Protein AF-A0A2V8LC55-F1 (afdb_monomer_lite)

Secondary structure (DSSP, 8-state):
-TT---TTS--HHHHHHHHHHHHHHHHH-TT----HHHHHHTTS--SSGGG-HHHHH--EE-TTSSSEE-SSTT-SS--GGG---HHHHHHHHHHH-EETTTEEHHHHHHHHHHHHHHHHHHHT-

Sequence (125 aa):
QIGETSYEILPASARRQVVQDLLGLRKTHPKLDMPAAVIEGFLSPPPNPDKCIFAKTTYSVTADLKTRLGPCQFGGNPDCSQCGCIASVGLHQIGQHKLGGVIPVAWLYNASYRIGRTVASIRAS

Radius of gyration: 16.82 Å; chains: 1; bounding box: 40×41×44 Å

Foldseek 3Di:
DVVDDDPPQDDLVRLVVVLVVLVVCVVVPVVSPDDNLLSVLQQPFQQDLVLFLQLLPDFDDPPVNPHTADSRNVHDGDRRNRDPDSNRSVVSSQQQDDDVNHRRVVVVSVVVSVVVVVVVVVVVD

Structure (mmCIF, N/CA/C/O backbone):
data_AF-A0A2V8LC55-F1
#
_entry.id   AF-A0A2V8LC55-F1
#
loop_
_atom_site.group_PDB
_atom_site.id
_atom_site.type_symbol
_atom_site.label_atom_id
_atom_site.label_alt_id
_atom_site.label_comp_id
_atom_site.label_asym_id
_atom_site.label_entity_id
_atom_site.label_seq_id
_atom_site.pdbx_PDB_ins_code
_atom_site.Cartn_x
_atom_site.Cartn_y
_atom_site.Cartn_z
_atom_site.occupancy
_atom_site.B_iso_or_equiv
_atom_site.auth_seq_id
_atom_site.auth_comp_id
_atom_site.auth_asym_id
_atom_site.auth_atom_id
_atom_site.pdbx_PDB_model_num
ATOM 1 N N . GLN A 1 1 ? 9.206 11.088 2.084 1.00 92.56 1 GLN A N 1
ATOM 2 C CA . GLN A 1 1 ? 10.570 10.710 1.651 1.00 92.56 1 GLN A CA 1
ATOM 3 C C . GLN A 1 1 ? 11.362 10.340 2.902 1.00 92.56 1 GLN A C 1
ATOM 5 O O . GLN A 1 1 ? 10.910 10.692 3.987 1.00 92.56 1 GLN A O 1
ATOM 10 N N . ILE A 1 2 ? 12.483 9.624 2.802 1.00 94.75 2 ILE A N 1
ATOM 11 C CA . ILE A 1 2 ? 13.362 9.431 3.970 1.00 94.75 2 ILE A CA 1
ATOM 12 C C . ILE A 1 2 ? 13.847 10.799 4.469 1.00 94.75 2 ILE A C 1
ATOM 14 O O . ILE A 1 2 ? 14.328 11.600 3.672 1.00 94.75 2 ILE A O 1
ATOM 18 N N . GLY A 1 3 ? 13.702 11.057 5.772 1.00 93.88 3 GLY A N 1
ATOM 19 C CA . GLY A 1 3 ? 14.071 12.333 6.398 1.00 93.88 3 GLY A CA 1
ATOM 20 C C . GLY A 1 3 ? 13.044 13.458 6.233 1.00 93.88 3 GLY A C 1
ATOM 21 O O . GLY A 1 3 ? 13.305 14.574 6.665 1.00 93.88 3 GLY A O 1
ATOM 22 N N . GLU A 1 4 ? 11.887 13.179 5.628 1.00 92.19 4 GLU A N 1
ATOM 23 C CA . GLU A 1 4 ? 10.805 14.155 5.495 1.00 92.19 4 GLU A CA 1
ATOM 24 C C . GLU A 1 4 ? 10.164 14.468 6.854 1.00 92.19 4 GLU A C 1
ATOM 26 O O . GLU A 1 4 ? 9.840 13.553 7.613 1.00 92.19 4 GLU A O 1
ATOM 31 N N . THR A 1 5 ? 9.936 15.752 7.130 1.00 93.12 5 THR A N 1
ATOM 32 C CA . THR A 1 5 ? 9.337 16.249 8.384 1.00 93.12 5 THR A CA 1
ATOM 33 C C . THR A 1 5 ? 8.152 17.187 8.148 1.00 93.12 5 THR A C 1
ATOM 35 O O . THR A 1 5 ? 7.732 17.893 9.064 1.00 93.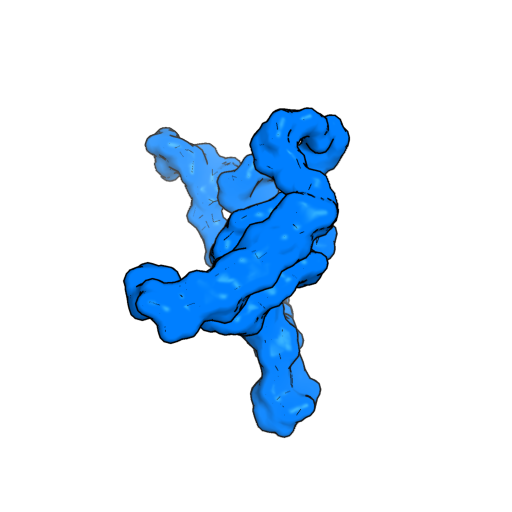12 5 THR A O 1
ATOM 38 N N . SER A 1 6 ? 7.608 17.178 6.927 1.00 91.06 6 SER A N 1
ATOM 39 C CA . SER A 1 6 ? 6.381 17.872 6.530 1.00 91.06 6 SER A CA 1
ATOM 40 C C . SER A 1 6 ? 5.274 17.790 7.588 1.00 91.06 6 SER A C 1
ATOM 42 O O . SER A 1 6 ? 5.022 16.730 8.169 1.00 91.06 6 SER A O 1
ATOM 44 N N . TYR A 1 7 ? 4.574 18.909 7.790 1.00 91.56 7 TYR A N 1
ATOM 45 C CA . TYR A 1 7 ? 3.474 19.042 8.753 1.00 91.56 7 TYR A CA 1
ATOM 46 C C . TYR A 1 7 ? 2.320 18.063 8.472 1.00 91.56 7 TYR A C 1
ATOM 48 O O . TYR A 1 7 ? 1.596 17.649 9.374 1.00 91.56 7 TYR A O 1
ATOM 56 N N . GLU A 1 8 ? 2.179 17.649 7.217 1.00 88.81 8 GLU A N 1
ATOM 57 C CA . GLU A 1 8 ? 1.179 16.709 6.724 1.00 88.81 8 GLU A CA 1
ATOM 58 C C . GLU A 1 8 ? 1.443 15.256 7.160 1.00 88.81 8 GLU A C 1
ATOM 60 O O . GLU A 1 8 ? 0.563 14.400 7.024 1.00 88.81 8 GLU A O 1
ATOM 65 N N . ILE A 1 9 ? 2.633 14.939 7.686 1.00 91.12 9 ILE A N 1
ATOM 66 C CA . ILE A 1 9 ? 2.924 13.605 8.219 1.00 91.12 9 ILE A CA 1
ATOM 67 C C . ILE A 1 9 ? 2.220 13.440 9.564 1.00 91.12 9 ILE A C 1
ATOM 69 O O . ILE A 1 9 ? 2.597 14.033 10.572 1.00 91.12 9 ILE A O 1
ATOM 73 N N . LEU A 1 10 ? 1.223 12.554 9.596 1.00 93.12 10 LEU A N 1
ATOM 74 C CA . LEU A 1 10 ? 0.523 12.224 10.832 1.00 93.12 10 LEU A CA 1
ATOM 75 C C . LEU A 1 10 ? 1.471 11.579 11.858 1.00 93.12 10 LEU A C 1
ATOM 77 O O . LEU A 1 10 ? 2.037 10.514 11.573 1.00 93.12 10 LEU A O 1
ATOM 81 N N . PRO A 1 11 ? 1.554 12.125 13.088 1.00 93.12 11 PRO A N 1
ATOM 82 C CA . PRO A 1 11 ? 2.191 11.442 14.205 1.00 93.12 11 PRO A CA 1
ATOM 83 C C . PRO A 1 11 ? 1.573 10.063 14.444 1.00 93.12 11 PRO A C 1
ATOM 85 O O . PRO A 1 11 ? 0.390 9.833 14.184 1.00 93.12 11 PRO A O 1
ATOM 88 N N . ALA A 1 12 ? 2.344 9.137 15.016 1.00 93.00 12 ALA A N 1
ATOM 89 C CA . ALA A 1 12 ? 1.877 7.767 15.236 1.00 93.00 12 ALA A CA 1
ATOM 90 C C . ALA A 1 12 ? 0.598 7.683 16.097 1.00 93.00 12 ALA A C 1
ATOM 92 O O . ALA A 1 12 ? -0.243 6.817 15.866 1.00 93.00 12 ALA A O 1
ATOM 93 N N . SER A 1 13 ? 0.429 8.566 17.087 1.00 96.12 13 SER A N 1
ATOM 94 C CA . SER A 1 13 ? -0.801 8.660 17.890 1.00 96.12 13 SER A CA 1
ATOM 95 C C . SER A 1 13 ? -1.995 9.118 17.052 1.00 96.12 13 SER A C 1
ATOM 97 O O . SER A 1 13 ? -3.025 8.450 17.056 1.00 96.12 13 SER A O 1
ATO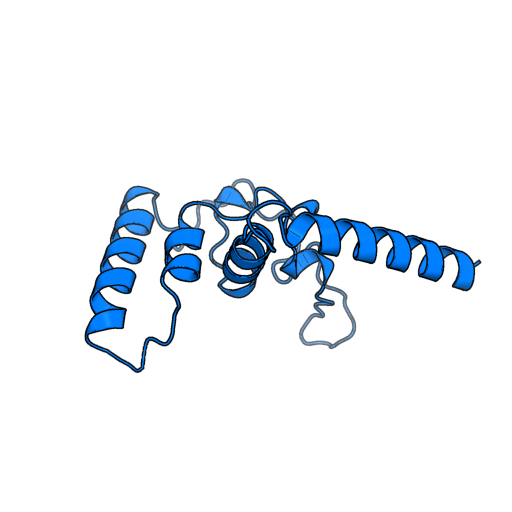M 99 N N . ALA A 1 14 ? -1.828 10.189 16.273 1.00 96.19 14 ALA A N 1
ATOM 100 C CA . ALA A 1 14 ? -2.858 10.700 15.373 1.00 96.19 14 ALA A CA 1
ATOM 101 C C . ALA A 1 14 ? -3.262 9.652 14.328 1.00 96.19 14 ALA A C 1
ATOM 103 O O . ALA A 1 14 ? -4.446 9.431 14.101 1.00 96.19 14 ALA A O 1
ATOM 104 N N . ARG A 1 15 ? -2.294 8.925 13.755 1.00 96.19 15 ARG A N 1
ATOM 105 C CA . ARG A 1 15 ? -2.570 7.820 12.828 1.00 96.19 15 ARG A CA 1
ATOM 106 C C . ARG A 1 15 ? -3.446 6.739 13.465 1.00 96.19 15 ARG A C 1
ATOM 108 O O . ARG A 1 15 ? -4.385 6.272 12.827 1.00 96.19 15 ARG A O 1
ATOM 115 N N . ARG A 1 16 ? -3.160 6.343 14.711 1.00 97.38 16 ARG A N 1
ATOM 116 C CA . ARG A 1 16 ? -3.986 5.363 15.440 1.00 97.38 16 ARG A CA 1
ATOM 117 C C . ARG A 1 16 ? -5.401 5.880 15.672 1.00 97.38 16 ARG A C 1
ATOM 119 O O . ARG A 1 16 ? -6.340 5.127 15.439 1.00 97.38 16 ARG A O 1
ATOM 126 N N . GLN A 1 17 ? -5.539 7.145 16.064 1.00 98.31 17 GLN A N 1
ATOM 127 C CA . GLN A 1 17 ? -6.845 7.771 16.262 1.00 98.31 17 GLN A CA 1
ATOM 128 C C . GLN A 1 17 ? -7.657 7.781 14.963 1.00 98.31 17 GLN A C 1
ATOM 130 O O . GLN A 1 17 ? -8.774 7.282 14.942 1.00 98.31 17 GLN A O 1
ATOM 135 N N . VAL A 1 18 ? -7.064 8.228 13.852 1.00 97.00 18 VAL A N 1
ATOM 136 C CA . VAL A 1 18 ? -7.729 8.245 12.538 1.00 97.00 18 VAL A CA 1
ATOM 137 C C . VAL A 1 18 ? -8.190 6.846 12.128 1.00 97.00 18 VAL A C 1
ATOM 139 O O . VAL A 1 18 ? -9.310 6.680 11.655 1.00 97.00 18 VAL A O 1
ATOM 142 N N . VAL A 1 19 ? -7.362 5.819 12.331 1.00 97.56 19 VAL A N 1
ATOM 143 C CA . VAL A 1 19 ? -7.744 4.426 12.048 1.00 97.56 19 VAL A CA 1
ATOM 144 C C . VAL A 1 19 ? -8.947 3.999 12.896 1.00 97.56 19 VAL A C 1
ATOM 146 O O . VAL A 1 19 ? -9.888 3.416 12.359 1.00 97.56 19 VAL A O 1
ATOM 149 N N . GLN A 1 20 ? -8.957 4.314 14.194 1.00 98.50 20 GLN A N 1
ATOM 150 C CA . GLN A 1 20 ? -10.087 4.017 15.082 1.00 98.50 20 GLN A CA 1
ATOM 151 C C . GLN A 1 20 ? -11.364 4.751 14.654 1.00 98.50 20 GLN A C 1
ATOM 153 O O . GLN A 1 20 ? -12.427 4.130 14.568 1.00 98.50 20 GLN A O 1
ATOM 158 N N . ASP A 1 21 ? -11.252 6.033 14.314 1.00 98.25 21 ASP A N 1
ATOM 159 C CA . ASP A 1 21 ? -12.375 6.856 13.871 1.00 98.25 21 ASP A CA 1
ATOM 160 C C . ASP A 1 21 ? -12.965 6.313 12.566 1.00 98.25 21 ASP A C 1
ATOM 162 O O . ASP A 1 21 ? -14.176 6.122 12.469 1.00 98.25 21 ASP A O 1
ATOM 166 N N . LEU A 1 22 ? -12.127 5.965 11.583 1.00 97.75 22 LEU A N 1
ATOM 167 C CA . LEU A 1 22 ? -12.567 5.370 10.315 1.00 97.75 22 LEU A CA 1
ATOM 168 C C . LEU A 1 22 ? -13.267 4.017 10.523 1.00 97.75 22 LEU A C 1
ATOM 170 O O . LEU A 1 22 ? -14.277 3.736 9.871 1.00 97.75 22 LEU A O 1
ATOM 174 N N . LEU A 1 23 ? -12.777 3.187 11.450 1.00 98.12 23 LEU A N 1
ATOM 175 C CA . LEU A 1 23 ? -13.417 1.917 11.817 1.00 98.12 23 LEU A CA 1
ATOM 176 C C . LEU A 1 23 ? -14.783 2.109 12.494 1.00 98.12 23 LEU A C 1
ATOM 178 O O . LEU A 1 23 ? -15.659 1.249 12.352 1.00 98.12 23 LEU A O 1
ATOM 182 N N . GLY A 1 24 ? -14.976 3.207 13.224 1.00 98.12 24 GLY A N 1
ATOM 183 C CA . GLY A 1 24 ? -16.270 3.602 13.778 1.00 98.12 24 GLY A CA 1
ATOM 184 C C . GLY A 1 24 ? -17.207 4.145 12.700 1.00 98.12 24 GLY A C 1
ATOM 185 O O . GLY A 1 24 ? -18.308 3.624 12.510 1.00 98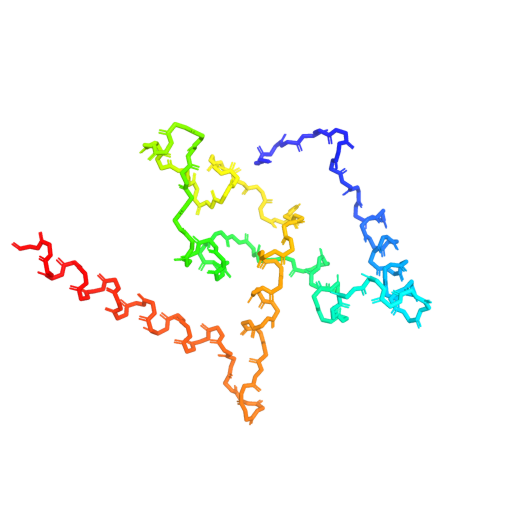.12 24 GLY A O 1
ATOM 186 N N . LEU A 1 25 ? -16.745 5.144 11.947 1.00 98.19 25 LEU A N 1
ATOM 187 C CA . LEU A 1 25 ? -17.522 5.864 10.938 1.00 98.19 25 LEU A CA 1
ATOM 188 C C . LEU A 1 25 ? -18.044 4.947 9.833 1.00 98.19 25 LEU A C 1
ATOM 190 O O . LEU A 1 25 ? -19.194 5.100 9.429 1.00 98.19 25 LEU A O 1
ATOM 194 N N . ARG A 1 26 ? -17.265 3.951 9.391 1.00 97.38 26 ARG A N 1
ATOM 195 C CA . ARG A 1 26 ? -17.691 3.016 8.329 1.00 97.38 26 ARG A CA 1
ATOM 196 C C . ARG A 1 26 ? -18.952 2.223 8.682 1.00 97.38 26 ARG A C 1
ATOM 198 O O . ARG A 1 26 ? -19.619 1.714 7.791 1.00 97.38 26 ARG A O 1
ATOM 205 N N . LYS A 1 27 ? -19.272 2.086 9.975 1.00 97.12 27 LYS A N 1
ATOM 206 C CA . LYS A 1 27 ? -20.461 1.360 10.448 1.00 97.12 27 LYS A CA 1
ATOM 207 C C . LYS A 1 27 ? -21.735 2.191 10.312 1.00 97.12 27 LYS A C 1
ATOM 209 O O . LYS A 1 27 ? -22.811 1.625 10.172 1.00 97.12 27 LYS A O 1
ATOM 214 N N . THR A 1 28 ? -21.613 3.516 10.376 1.00 97.50 28 THR A N 1
ATOM 215 C CA . THR A 1 28 ? -22.746 4.453 10.382 1.00 97.50 28 THR A CA 1
ATOM 216 C C . THR A 1 28 ? -22.853 5.274 9.099 1.00 97.50 28 THR A C 1
ATOM 218 O O . THR A 1 28 ? -23.921 5.801 8.808 1.00 97.50 28 THR A O 1
ATOM 221 N N . HIS A 1 29 ? -21.782 5.351 8.304 1.00 97.38 29 HIS A N 1
ATOM 222 C CA . HIS A 1 29 ? -21.714 6.116 7.060 1.00 97.38 29 HIS A CA 1
ATOM 223 C C . HIS A 1 29 ? -21.376 5.186 5.886 1.00 97.38 29 HIS A C 1
ATOM 225 O O . HIS A 1 29 ? -20.200 5.029 5.558 1.00 97.38 29 HIS A O 1
ATOM 231 N N . PRO A 1 30 ? -22.380 4.606 5.200 1.00 93.50 30 PRO A N 1
ATOM 232 C CA . PRO A 1 30 ? -22.162 3.648 4.108 1.00 93.50 30 PRO A CA 1
ATOM 233 C C . PRO A 1 30 ? -21.333 4.190 2.936 1.00 93.50 30 PRO A C 1
ATOM 235 O O . PRO A 1 30 ? -20.742 3.420 2.191 1.00 93.50 30 PRO A O 1
ATOM 238 N N . LYS A 1 31 ? -21.257 5.520 2.780 1.00 96.19 31 LYS A N 1
ATOM 239 C CA . LYS A 1 31 ? -20.389 6.175 1.789 1.00 96.19 31 LYS A CA 1
ATOM 240 C C . LYS A 1 31 ? -18.898 5.909 2.043 1.00 96.19 31 LYS A C 1
ATOM 242 O O . LYS A 1 31 ? -18.101 5.992 1.112 1.00 96.19 31 LYS A O 1
ATOM 247 N N . LEU A 1 32 ? -18.515 5.606 3.283 1.00 95.06 32 LEU A N 1
ATOM 248 C CA . LEU A 1 32 ? -17.163 5.190 3.634 1.00 95.06 32 LEU A CA 1
ATOM 249 C C . LEU A 1 32 ? -16.985 3.696 3.323 1.00 95.06 32 LEU A C 1
ATOM 251 O O . LEU A 1 32 ? -16.885 2.859 4.222 1.00 95.06 32 LEU A O 1
ATOM 255 N N . ASP A 1 33 ? -16.954 3.374 2.028 1.00 92.25 33 ASP A N 1
ATOM 256 C CA . ASP A 1 33 ? -16.752 2.018 1.507 1.00 92.25 33 ASP A CA 1
ATOM 257 C C . ASP A 1 33 ? -15.278 1.603 1.606 1.00 92.25 33 ASP A C 1
ATOM 259 O O . ASP A 1 33 ? -14.518 1.544 0.640 1.00 92.25 33 ASP A O 1
ATOM 263 N N . MET A 1 34 ? -14.839 1.398 2.842 1.00 93.56 34 MET A N 1
ATOM 264 C CA . MET A 1 34 ? -13.491 0.964 3.166 1.00 93.56 34 MET A CA 1
ATOM 265 C C . MET A 1 34 ? -13.577 -0.297 4.029 1.00 93.56 34 MET A C 1
ATOM 267 O O . MET A 1 34 ? -14.130 -0.246 5.133 1.00 93.56 34 MET A O 1
ATOM 271 N N . PRO A 1 35 ? -13.051 -1.447 3.573 1.00 93.56 35 PRO A N 1
ATOM 272 C CA . PRO A 1 35 ? -12.989 -2.655 4.390 1.00 93.56 35 PRO A CA 1
ATOM 273 C C . PRO A 1 35 ? -12.134 -2.452 5.651 1.00 93.56 35 PRO A C 1
ATOM 275 O O . PRO A 1 35 ? -11.096 -1.794 5.589 1.00 93.56 35 PRO A O 1
ATOM 278 N N . ALA A 1 36 ? -12.521 -3.066 6.781 1.00 95.38 36 ALA A N 1
ATOM 279 C CA . ALA A 1 36 ? -11.771 -2.963 8.046 1.00 95.38 36 ALA A CA 1
ATOM 280 C C . ALA A 1 36 ? -10.295 -3.331 7.872 1.00 95.38 36 ALA A C 1
ATOM 282 O O . ALA A 1 36 ? -9.432 -2.562 8.276 1.00 95.38 36 ALA A O 1
ATOM 283 N N . ALA A 1 37 ? -10.017 -4.440 7.179 1.00 92.31 37 ALA A N 1
ATOM 284 C CA . ALA A 1 37 ? -8.653 -4.893 6.928 1.00 92.31 37 ALA A CA 1
ATOM 285 C C . ALA A 1 37 ? -7.797 -3.827 6.219 1.00 92.31 37 ALA A C 1
ATOM 287 O O . ALA A 1 37 ? -6.633 -3.645 6.556 1.00 92.31 37 ALA A O 1
ATOM 288 N N . VAL A 1 38 ? -8.372 -3.076 5.270 1.00 93.50 38 VAL A N 1
ATOM 289 C CA . VAL A 1 38 ? -7.659 -1.993 4.571 1.00 93.50 38 VAL A CA 1
ATOM 290 C C . VAL A 1 38 ? -7.373 -0.830 5.522 1.00 93.50 38 VAL A C 1
ATOM 292 O O . VAL A 1 38 ? -6.260 -0.307 5.517 1.00 93.50 38 VAL A O 1
ATOM 295 N N . ILE A 1 39 ? -8.349 -0.449 6.353 1.00 95.94 39 ILE A N 1
ATOM 296 C CA . ILE A 1 39 ? -8.203 0.632 7.339 1.00 95.94 39 ILE A CA 1
ATOM 297 C C . ILE A 1 39 ? -7.142 0.271 8.391 1.00 95.94 39 ILE A C 1
ATOM 299 O O . ILE A 1 39 ? -6.247 1.062 8.677 1.00 95.94 39 ILE A O 1
ATOM 303 N N . GLU A 1 40 ? -7.189 -0.944 8.929 1.00 95.31 40 GLU A N 1
ATOM 304 C CA . GLU A 1 40 ? -6.188 -1.459 9.871 1.00 95.31 40 GLU A CA 1
ATOM 305 C C . GLU A 1 40 ? -4.794 -1.524 9.233 1.00 95.31 40 GLU A C 1
ATOM 307 O O . GLU A 1 40 ? -3.786 -1.269 9.896 1.00 95.31 40 GLU A O 1
ATOM 312 N N . GLY A 1 41 ? -4.726 -1.768 7.922 1.00 93.44 41 GLY A N 1
ATOM 313 C CA . GLY A 1 41 ? -3.484 -1.795 7.157 1.00 93.44 41 GLY A CA 1
ATOM 314 C C . GLY A 1 41 ? -2.671 -0.502 7.197 1.00 93.44 41 GLY A C 1
ATOM 315 O O . GLY A 1 41 ? -1.452 -0.565 7.050 1.00 93.44 41 GLY A O 1
ATOM 316 N N . PHE A 1 42 ? -3.277 0.658 7.473 1.00 95.31 42 PHE A N 1
ATOM 317 C CA . PHE A 1 42 ? -2.524 1.906 7.665 1.00 95.31 42 PHE A CA 1
ATOM 318 C C . PHE A 1 42 ? -1.605 1.879 8.897 1.00 95.31 42 PHE A C 1
ATOM 320 O O . PHE A 1 42 ? -0.634 2.639 8.956 1.00 95.31 42 PHE A O 1
ATOM 327 N N . LEU A 1 43 ? -1.865 0.997 9.868 1.00 95.00 43 LEU A N 1
ATOM 328 C CA . LEU A 1 43 ? -0.991 0.783 11.026 1.00 95.00 43 LEU A CA 1
ATOM 329 C C . LEU A 1 43 ? 0.229 -0.085 10.699 1.00 95.00 43 LEU A C 1
ATOM 331 O O . LEU A 1 43 ? 1.220 -0.039 11.424 1.00 95.00 43 LEU A O 1
ATOM 335 N N . SER A 1 44 ? 0.163 -0.869 9.622 1.00 93.06 44 SER A N 1
ATOM 336 C CA . SER A 1 44 ? 1.229 -1.770 9.186 1.00 93.06 44 SER A CA 1
ATOM 337 C C . SER A 1 44 ? 1.378 -1.713 7.658 1.00 93.06 44 SER A C 1
ATOM 339 O O . SER A 1 44 ? 0.985 -2.645 6.948 1.00 93.06 44 SER A O 1
ATOM 341 N N . PRO A 1 45 ? 1.890 -0.587 7.121 1.00 93.62 45 PRO A N 1
ATOM 342 C CA . PRO A 1 45 ? 2.145 -0.459 5.693 1.00 93.62 45 PRO A CA 1
ATOM 343 C C . PRO A 1 45 ? 3.281 -1.400 5.245 1.00 93.62 45 PRO A C 1
ATOM 345 O O . PRO A 1 45 ? 4.083 -1.848 6.071 1.00 93.62 45 PRO A O 1
ATOM 348 N N . PRO A 1 46 ? 3.401 -1.692 3.933 1.00 93.56 46 PRO A N 1
ATOM 349 C CA . PRO A 1 46 ? 4.526 -2.470 3.423 1.00 93.56 46 PRO A CA 1
ATOM 350 C C . PRO A 1 46 ? 5.857 -1.789 3.788 1.00 93.56 46 PRO A C 1
ATOM 352 O O . PRO A 1 46 ? 5.963 -0.573 3.662 1.00 93.56 46 PRO A O 1
ATOM 355 N N . PRO A 1 47 ? 6.901 -2.540 4.178 1.00 93.12 47 PRO A N 1
ATOM 356 C CA . PRO A 1 47 ? 8.135 -1.951 4.706 1.00 93.12 47 PRO A CA 1
ATOM 357 C C . PRO A 1 47 ? 9.027 -1.302 3.638 1.00 93.12 47 PRO A C 1
ATOM 359 O O . PRO A 1 47 ? 9.922 -0.537 3.976 1.00 93.12 47 PRO A O 1
ATOM 362 N N . ASN A 1 48 ? 8.830 -1.627 2.357 1.00 94.38 48 ASN A N 1
ATOM 363 C CA . ASN A 1 48 ? 9.586 -1.073 1.231 1.00 94.38 48 ASN A CA 1
ATOM 364 C C . ASN A 1 48 ? 8.855 -1.336 -0.105 1.00 94.38 48 ASN A C 1
ATOM 366 O O . ASN A 1 48 ? 7.912 -2.142 -0.136 1.00 94.38 48 ASN A O 1
ATOM 370 N N . PRO A 1 49 ? 9.284 -0.704 -1.218 1.00 94.25 49 PRO A N 1
ATOM 371 C CA . PRO A 1 49 ? 8.661 -0.895 -2.528 1.00 94.25 49 PRO A CA 1
ATOM 372 C C . PRO A 1 49 ? 8.677 -2.351 -3.022 1.00 94.25 49 PRO A C 1
ATOM 374 O O . PRO A 1 49 ? 7.692 -2.802 -3.600 1.00 94.25 49 PRO A O 1
ATOM 377 N N . ASP A 1 50 ? 9.718 -3.133 -2.721 1.00 92.94 50 ASP A N 1
ATOM 378 C CA . ASP A 1 50 ? 9.817 -4.542 -3.142 1.00 92.94 50 ASP A CA 1
ATOM 379 C C . ASP A 1 50 ? 8.807 -5.466 -2.445 1.00 92.94 50 ASP A C 1
ATOM 381 O O . ASP A 1 50 ? 8.454 -6.534 -2.961 1.00 92.94 50 ASP A O 1
ATOM 385 N N . LYS A 1 51 ? 8.331 -5.074 -1.261 1.00 93.12 51 LYS A N 1
ATOM 386 C CA . LYS A 1 51 ? 7.257 -5.754 -0.520 1.00 93.12 51 LYS A CA 1
ATOM 387 C C . LYS A 1 51 ? 5.877 -5.141 -0.779 1.00 93.12 51 LYS A C 1
ATOM 389 O O . LYS A 1 51 ? 4.887 -5.623 -0.229 1.00 93.12 51 LYS A O 1
ATOM 394 N N . CYS A 1 52 ? 5.790 -4.114 -1.621 1.00 94.69 52 CYS A N 1
ATOM 395 C CA . CYS A 1 52 ? 4.545 -3.456 -1.987 1.00 94.69 52 CYS A CA 1
ATOM 396 C C . CYS A 1 52 ? 4.021 -4.000 -3.325 1.00 94.69 52 CYS A C 1
ATOM 398 O O . CYS A 1 52 ? 4.572 -3.722 -4.389 1.00 94.69 52 CYS A O 1
ATOM 400 N N . ILE A 1 53 ? 2.921 -4.761 -3.284 1.00 95.44 53 ILE A N 1
ATOM 401 C CA . ILE A 1 53 ? 2.279 -5.313 -4.492 1.00 95.44 53 ILE A CA 1
ATOM 402 C C . ILE A 1 53 ? 1.865 -4.192 -5.456 1.00 95.44 53 ILE A C 1
ATOM 404 O O . ILE A 1 53 ? 2.043 -4.333 -6.665 1.00 95.44 53 ILE A O 1
ATOM 408 N N . PHE A 1 54 ? 1.379 -3.060 -4.932 1.00 95.12 54 PHE A N 1
ATOM 409 C CA . PHE A 1 54 ? 1.038 -1.895 -5.746 1.00 95.12 54 PHE A CA 1
ATOM 410 C C . PHE A 1 54 ? 2.249 -1.384 -6.533 1.00 95.12 54 PHE A C 1
ATOM 412 O O . PHE A 1 54 ? 2.194 -1.327 -7.756 1.00 95.12 54 PHE A O 1
ATOM 419 N N . ALA A 1 55 ? 3.360 -1.093 -5.845 1.00 94.81 55 ALA A N 1
ATOM 420 C CA . ALA A 1 55 ? 4.574 -0.550 -6.462 1.00 94.81 55 ALA A CA 1
ATOM 421 C C . ALA A 1 55 ? 5.149 -1.465 -7.555 1.00 94.81 55 ALA A C 1
ATOM 423 O O . ALA A 1 55 ? 5.698 -0.992 -8.543 1.00 94.81 55 ALA A O 1
ATOM 424 N N . LYS A 1 56 ? 5.000 -2.781 -7.389 1.00 94.38 56 LYS A N 1
ATOM 425 C CA . LYS A 1 56 ? 5.459 -3.773 -8.364 1.00 94.38 56 LYS A CA 1
ATOM 426 C C . LYS A 1 56 ? 4.528 -3.945 -9.563 1.00 94.38 56 LYS A C 1
ATOM 428 O O . LYS A 1 56 ? 4.977 -4.395 -10.611 1.00 94.38 56 LYS A O 1
ATOM 433 N N . THR A 1 57 ? 3.243 -3.641 -9.407 1.00 92.56 57 THR A N 1
ATOM 434 C CA . THR A 1 57 ? 2.227 -3.890 -10.444 1.00 92.56 57 THR A CA 1
ATOM 435 C C . THR A 1 57 ? 1.934 -2.649 -11.275 1.00 92.56 57 THR A C 1
ATOM 437 O O . THR A 1 57 ? 1.516 -2.771 -12.423 1.00 92.56 57 THR A O 1
ATOM 440 N N . THR A 1 58 ? 2.140 -1.454 -10.723 1.00 93.00 58 THR A N 1
ATOM 441 C CA . THR A 1 58 ? 1.787 -0.212 -11.407 1.00 93.00 58 THR A CA 1
ATOM 442 C C . THR A 1 58 ? 2.958 0.393 -12.166 1.00 93.00 58 THR A C 1
ATOM 444 O O . THR A 1 58 ? 4.090 0.464 -11.691 1.00 93.00 58 THR A O 1
ATOM 447 N N . TYR A 1 59 ? 2.658 0.880 -13.369 1.00 93.50 59 TYR A N 1
ATOM 448 C CA . TYR A 1 59 ? 3.549 1.732 -14.140 1.00 93.50 59 TYR A CA 1
ATOM 449 C C . TYR A 1 59 ? 3.050 3.170 -14.011 1.00 93.50 59 TYR A C 1
ATOM 451 O O . TYR A 1 59 ? 2.056 3.547 -14.624 1.00 93.50 59 TYR A O 1
ATOM 459 N N . SER A 1 60 ? 3.698 3.948 -13.146 1.00 93.44 60 SER A N 1
ATOM 460 C CA . SER A 1 60 ? 3.355 5.357 -12.941 1.00 93.44 60 SER A CA 1
ATOM 461 C C . SER A 1 60 ? 4.164 6.234 -13.896 1.00 93.44 60 SER A C 1
ATOM 463 O O . SER A 1 60 ? 5.373 6.043 -14.040 1.00 93.44 60 SER A O 1
ATOM 465 N N . VAL A 1 61 ? 3.504 7.204 -14.523 1.00 95.62 61 VAL A N 1
ATOM 466 C CA . VAL A 1 61 ? 4.128 8.238 -15.360 1.00 95.62 61 VAL A CA 1
ATOM 467 C C . VAL A 1 61 ? 3.755 9.616 -14.834 1.00 95.62 61 VAL A C 1
ATOM 469 O O . VAL A 1 61 ? 2.716 9.780 -14.195 1.00 95.62 61 VAL A O 1
ATOM 472 N N . THR A 1 62 ? 4.608 10.602 -15.073 1.00 94.31 62 THR A N 1
ATOM 473 C CA . THR A 1 62 ? 4.312 12.007 -14.777 1.00 94.31 62 THR A CA 1
ATOM 474 C C . THR A 1 62 ? 3.242 12.566 -15.716 1.00 94.31 62 THR A C 1
ATOM 476 O O . THR A 1 62 ? 2.836 11.923 -16.681 1.00 94.31 62 THR A O 1
ATOM 479 N N . ALA A 1 63 ? 2.783 13.791 -15.444 1.00 95.12 63 ALA A N 1
ATOM 480 C CA . ALA A 1 63 ? 1.726 14.453 -16.214 1.00 95.12 63 ALA A CA 1
ATOM 481 C C . ALA A 1 63 ? 2.070 14.677 -17.702 1.00 95.12 63 ALA A C 1
ATOM 483 O O . ALA A 1 63 ? 1.170 14.849 -18.517 1.00 95.12 63 ALA A O 1
ATOM 484 N N . ASP A 1 64 ? 3.355 14.636 -18.067 1.00 95.19 64 ASP A N 1
ATOM 485 C CA . ASP A 1 64 ? 3.817 14.655 -19.461 1.00 95.19 64 ASP A CA 1
ATOM 486 C C . ASP A 1 64 ? 3.550 13.336 -20.219 1.00 95.19 64 ASP A C 1
ATOM 488 O O . ASP A 1 64 ? 3.788 13.271 -21.425 1.00 95.19 64 ASP A O 1
ATOM 492 N N . LEU A 1 65 ? 3.088 12.293 -19.516 1.00 95.25 65 LEU A N 1
ATOM 493 C CA . LEU A 1 65 ? 2.864 10.922 -19.989 1.00 95.25 65 LEU A CA 1
ATOM 494 C C . LEU A 1 65 ? 4.103 10.239 -20.587 1.00 95.25 65 LEU A C 1
ATOM 496 O O . LEU A 1 65 ? 3.985 9.223 -21.272 1.00 95.25 65 LEU A O 1
ATOM 500 N N . LYS A 1 66 ? 5.295 10.781 -20.334 1.00 95.81 66 LYS A N 1
ATOM 501 C CA . LYS A 1 66 ? 6.563 10.312 -20.905 1.00 95.81 66 LYS A CA 1
ATOM 502 C C . LYS A 1 66 ? 7.518 9.848 -19.826 1.00 95.81 66 LYS A C 1
ATOM 504 O O . LYS A 1 66 ? 8.155 8.806 -19.977 1.00 95.81 66 LYS A O 1
ATOM 509 N N . THR A 1 67 ? 7.628 10.606 -18.741 1.00 95.31 67 THR A N 1
ATOM 510 C CA . THR A 1 67 ? 8.642 10.327 -17.729 1.00 95.31 67 THR A CA 1
ATOM 511 C C . THR A 1 67 ? 8.111 9.309 -16.731 1.00 95.31 67 THR A C 1
ATOM 513 O O . THR A 1 67 ? 7.085 9.499 -16.076 1.00 95.31 67 THR A O 1
ATOM 516 N N . ARG A 1 68 ? 8.816 8.182 -16.616 1.00 95.06 68 ARG A N 1
ATOM 517 C CA . ARG A 1 68 ? 8.480 7.139 -15.649 1.00 95.06 68 ARG A CA 1
ATOM 518 C C . ARG A 1 68 ? 8.738 7.640 -14.229 1.00 95.06 68 ARG A C 1
ATOM 520 O O . ARG A 1 68 ? 9.843 8.072 -13.913 1.00 95.06 68 ARG A O 1
ATOM 527 N N . LEU A 1 69 ? 7.750 7.474 -13.358 1.00 95.00 69 LEU A N 1
ATOM 528 C CA . LEU A 1 69 ? 7.847 7.759 -11.932 1.00 95.00 69 LEU A CA 1
ATOM 529 C C . LEU A 1 69 ? 8.107 6.458 -11.154 1.00 95.00 69 LEU A C 1
ATOM 531 O O . LEU A 1 69 ? 7.375 5.478 -11.305 1.00 95.00 69 LEU A O 1
ATOM 535 N N . GLY A 1 70 ? 9.162 6.424 -10.334 1.00 93.75 70 GLY A N 1
ATOM 536 C CA . GLY A 1 70 ? 9.559 5.231 -9.575 1.00 93.75 70 GLY A CA 1
ATOM 537 C C . GLY A 1 70 ? 10.318 5.562 -8.283 1.00 93.75 70 GLY A C 1
ATOM 538 O O . GLY A 1 70 ? 10.904 6.641 -8.202 1.00 93.75 70 GLY A O 1
ATOM 539 N N . PRO A 1 71 ? 10.302 4.670 -7.268 1.00 92.69 71 PRO A N 1
ATOM 540 C CA . PRO A 1 71 ? 9.977 3.237 -7.356 1.00 92.69 71 PRO A CA 1
ATOM 541 C C . PRO A 1 71 ? 8.487 2.883 -7.196 1.00 92.69 71 PRO A C 1
ATOM 543 O O . PRO A 1 71 ? 8.113 1.724 -7.336 1.00 92.69 71 PRO A O 1
ATOM 546 N N . CYS A 1 72 ? 7.631 3.860 -6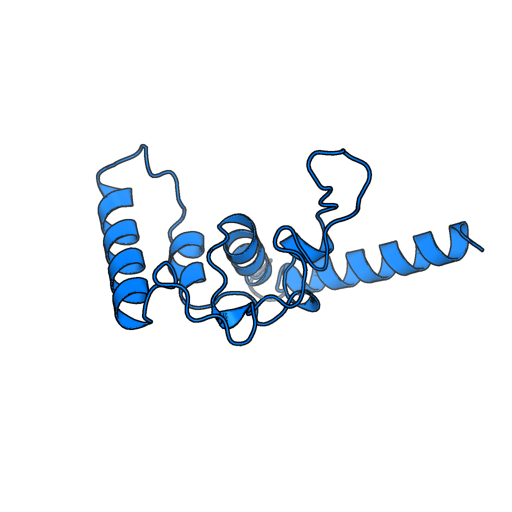.907 1.00 91.94 72 CYS A N 1
ATOM 547 C CA . CYS A 1 72 ? 6.169 3.750 -6.918 1.00 91.94 72 CYS A CA 1
ATOM 548 C C . CYS A 1 72 ? 5.567 5.093 -7.370 1.00 91.94 72 CYS A C 1
ATOM 550 O O . CYS A 1 72 ? 6.314 5.982 -7.781 1.00 91.94 72 CYS A O 1
ATOM 552 N N . GLN A 1 73 ? 4.249 5.286 -7.219 1.00 92.12 73 GLN A N 1
ATOM 553 C CA . GLN A 1 73 ? 3.578 6.552 -7.564 1.00 92.12 73 GLN A CA 1
ATOM 554 C C . GLN A 1 73 ? 4.137 7.799 -6.854 1.00 92.12 73 GLN A C 1
ATOM 556 O O . GLN A 1 73 ? 3.805 8.909 -7.242 1.00 92.12 73 GLN A O 1
ATOM 561 N N . PHE A 1 74 ? 4.924 7.640 -5.784 1.00 91.12 74 PHE A N 1
ATOM 562 C CA . PHE A 1 74 ? 5.509 8.763 -5.046 1.00 91.12 74 PHE A CA 1
ATOM 563 C C . PHE A 1 74 ? 6.884 9.193 -5.562 1.00 91.12 74 PHE A C 1
ATOM 565 O O . PHE A 1 74 ? 7.347 10.272 -5.204 1.00 91.12 74 PHE A O 1
ATOM 572 N N . GLY A 1 75 ? 7.545 8.373 -6.382 1.00 92.88 75 GLY A N 1
ATOM 573 C CA . GLY A 1 75 ? 8.895 8.671 -6.851 1.00 92.88 75 GLY A CA 1
ATOM 574 C C . GLY A 1 75 ? 9.974 8.686 -5.750 1.00 92.88 75 GLY A C 1
ATOM 575 O O . GLY A 1 75 ? 9.694 8.521 -4.558 1.00 92.88 75 GLY A O 1
ATOM 576 N N . GLY A 1 76 ? 11.224 8.928 -6.153 1.00 93.75 76 GLY A N 1
ATOM 577 C CA . GLY A 1 76 ? 12.329 9.264 -5.248 1.00 93.75 76 GLY A CA 1
ATOM 578 C C . GLY A 1 76 ? 12.720 8.144 -4.277 1.00 93.75 76 GLY A C 1
ATOM 579 O O . GLY A 1 76 ? 12.843 6.985 -4.668 1.00 93.75 76 GLY A O 1
ATOM 580 N N . ASN A 1 77 ? 12.921 8.499 -3.006 1.00 94.75 77 ASN A N 1
ATOM 581 C CA . ASN A 1 77 ? 13.272 7.591 -1.914 1.00 94.75 77 ASN A CA 1
ATOM 582 C C . ASN A 1 77 ? 12.166 7.597 -0.834 1.00 94.75 77 ASN A C 1
ATOM 584 O O . ASN A 1 77 ? 12.272 8.301 0.181 1.00 94.75 77 ASN A O 1
ATOM 588 N N . PRO A 1 78 ? 11.045 6.886 -1.064 1.00 93.19 78 PRO A N 1
ATOM 589 C CA . PRO A 1 78 ? 9.888 6.944 -0.179 1.00 93.19 78 PRO A CA 1
ATOM 590 C C . PRO A 1 78 ? 10.174 6.288 1.179 1.00 93.19 78 PRO A C 1
ATOM 592 O O . PRO A 1 78 ? 10.709 5.186 1.249 1.00 93.19 78 PRO A O 1
ATOM 595 N N . ASP A 1 79 ? 9.717 6.929 2.259 1.00 94.06 79 ASP A N 1
ATOM 596 C CA . ASP A 1 79 ? 9.636 6.286 3.572 1.00 94.06 79 ASP A CA 1
ATOM 597 C C . ASP A 1 79 ? 8.358 5.443 3.625 1.00 94.06 79 ASP A C 1
ATOM 599 O O . ASP A 1 79 ? 7.252 5.953 3.830 1.00 94.06 79 ASP A O 1
ATOM 603 N N . CYS A 1 80 ? 8.494 4.140 3.385 1.00 93.56 80 CYS A N 1
ATOM 604 C CA . CYS A 1 80 ? 7.342 3.249 3.345 1.00 93.56 80 CYS A CA 1
ATOM 605 C C . CYS A 1 80 ? 6.706 3.009 4.726 1.00 93.56 80 CYS A C 1
ATOM 607 O O . CYS A 1 80 ? 5.513 2.711 4.776 1.00 93.56 80 CYS A O 1
ATOM 609 N N . SER A 1 81 ? 7.427 3.227 5.834 1.00 90.44 81 SER A N 1
ATOM 610 C CA . SER A 1 81 ? 6.845 3.164 7.187 1.00 90.44 81 SER A CA 1
ATOM 611 C C . SER A 1 81 ? 5.795 4.261 7.406 1.00 90.44 81 SER A C 1
ATOM 613 O O . SER A 1 81 ? 4.812 4.087 8.134 1.00 90.44 81 SER A O 1
ATOM 615 N N . GLN A 1 82 ? 5.951 5.375 6.689 1.00 91.38 82 GLN A N 1
ATOM 616 C CA . GLN A 1 82 ? 5.024 6.497 6.698 1.00 91.38 82 GLN A CA 1
ATOM 617 C C . GLN A 1 82 ? 3.988 6.444 5.562 1.00 91.38 82 GLN A C 1
ATOM 619 O O . GLN A 1 82 ? 3.220 7.389 5.407 1.00 91.38 82 GLN A O 1
ATOM 624 N N . CYS A 1 83 ? 3.921 5.364 4.772 1.00 88.75 83 CYS A N 1
ATOM 625 C CA . CYS A 1 83 ? 3.051 5.313 3.594 1.00 88.75 83 CYS A CA 1
ATOM 626 C C . CYS A 1 83 ? 1.557 5.420 3.955 1.00 88.75 83 CYS A C 1
ATOM 628 O O . CYS A 1 83 ? 1.027 4.589 4.688 1.00 88.75 83 CYS A O 1
ATOM 630 N N . GLY A 1 84 ? 0.876 6.410 3.369 1.00 85.69 84 GLY A N 1
ATOM 631 C CA . GLY A 1 84 ? -0.570 6.637 3.503 1.00 85.69 84 GLY A CA 1
ATOM 632 C C . GLY A 1 84 ? -1.389 6.316 2.246 1.00 85.69 84 GLY A C 1
ATOM 633 O O . GLY A 1 84 ? -2.541 6.724 2.149 1.00 85.69 84 GLY A O 1
ATOM 634 N N . CYS A 1 85 ? -0.824 5.626 1.247 1.00 89.00 85 CYS A N 1
ATOM 635 C CA . CYS A 1 85 ? -1.569 5.285 0.030 1.00 89.00 85 CYS A CA 1
ATOM 636 C C . CYS A 1 85 ? -2.507 4.098 0.274 1.00 89.00 85 CYS A C 1
ATOM 638 O O . CYS A 1 85 ? -2.031 2.990 0.536 1.00 89.00 85 CYS A O 1
ATOM 640 N N . ILE A 1 86 ? -3.818 4.306 0.092 1.00 92.75 86 ILE A N 1
ATOM 641 C CA . ILE A 1 86 ? -4.837 3.247 0.179 1.00 92.75 86 ILE A CA 1
ATOM 642 C C . ILE A 1 86 ? -4.523 2.062 -0.744 1.00 92.75 86 ILE A C 1
ATOM 644 O O . ILE A 1 86 ? -4.697 0.915 -0.346 1.00 92.75 86 ILE A O 1
ATOM 648 N N . ALA A 1 87 ? -3.995 2.314 -1.946 1.00 92.56 87 ALA A N 1
ATOM 649 C CA . ALA A 1 87 ? -3.655 1.252 -2.887 1.00 92.56 87 ALA A CA 1
ATOM 650 C C . ALA A 1 87 ? -2.474 0.401 -2.389 1.00 92.56 87 ALA A C 1
ATOM 652 O O . ALA A 1 87 ? -2.513 -0.827 -2.480 1.00 92.56 87 ALA A O 1
ATOM 653 N N . SER A 1 88 ? -1.454 1.035 -1.798 1.00 92.69 88 SER A N 1
ATOM 654 C CA . SER A 1 88 ? -0.316 0.333 -1.193 1.00 92.69 88 SER A CA 1
ATOM 655 C C . SER A 1 88 ? -0.742 -0.510 0.007 1.00 92.69 88 SER A C 1
ATOM 657 O O . SER A 1 88 ? -0.403 -1.692 0.062 1.00 92.69 88 SER A O 1
ATOM 659 N N . VAL A 1 89 ? -1.486 0.067 0.959 1.00 94.19 89 VAL A N 1
ATOM 660 C CA . VAL A 1 89 ? -1.906 -0.662 2.169 1.00 94.19 89 VAL A CA 1
ATOM 661 C C . VAL A 1 89 ? -2.958 -1.719 1.848 1.00 94.19 89 VAL A C 1
ATOM 663 O O . VAL A 1 89 ? -2.857 -2.840 2.333 1.00 94.19 89 VAL A O 1
ATOM 666 N N . GLY A 1 90 ? -3.909 -1.421 0.964 1.00 93.62 90 GLY A N 1
ATOM 667 C CA . GLY A 1 90 ? -4.969 -2.347 0.577 1.00 93.62 90 GLY A CA 1
ATOM 668 C C . GLY A 1 90 ? -4.420 -3.582 -0.127 1.00 93.62 90 GLY A C 1
ATOM 669 O O . GLY A 1 90 ? -4.720 -4.705 0.277 1.00 93.62 90 GLY A O 1
ATOM 670 N N . LEU A 1 91 ? -3.540 -3.401 -1.118 1.00 94.31 91 LEU A N 1
ATOM 671 C CA . LEU A 1 91 ? -2.895 -4.538 -1.779 1.00 94.31 91 LEU A CA 1
ATOM 672 C C . LEU A 1 91 ? -1.903 -5.261 -0.863 1.00 94.31 91 LEU A C 1
ATOM 674 O O . LEU A 1 91 ? -1.737 -6.471 -1.001 1.00 94.31 91 LEU A O 1
ATOM 678 N N . HIS A 1 92 ? -1.272 -4.570 0.092 1.00 93.81 92 HIS A N 1
ATOM 679 C CA . HIS A 1 92 ? -0.474 -5.243 1.117 1.00 93.81 92 HIS A CA 1
ATOM 680 C C . HIS A 1 92 ? -1.340 -6.191 1.955 1.00 93.81 92 HIS A C 1
ATOM 682 O O . HIS A 1 92 ? -0.991 -7.360 2.090 1.00 93.81 92 HIS A O 1
ATOM 688 N N . GLN A 1 93 ? -2.496 -5.729 2.435 1.00 92.25 93 GLN A N 1
ATOM 689 C CA . GLN A 1 93 ? -3.429 -6.531 3.233 1.00 92.25 93 GLN A CA 1
ATOM 690 C C . GLN A 1 93 ? -4.014 -7.705 2.446 1.00 92.25 93 GLN A C 1
ATOM 692 O O . GLN A 1 93 ? -4.050 -8.826 2.953 1.00 92.25 93 GLN A O 1
ATOM 697 N N . ILE A 1 94 ? -4.366 -7.496 1.173 1.00 91.69 94 ILE A N 1
ATOM 698 C CA . ILE A 1 94 ? -4.736 -8.594 0.266 1.00 91.69 94 ILE A CA 1
ATOM 699 C C . ILE A 1 94 ? -3.594 -9.608 0.165 1.00 91.69 94 ILE A C 1
ATOM 701 O O . ILE A 1 94 ? -3.829 -10.807 0.258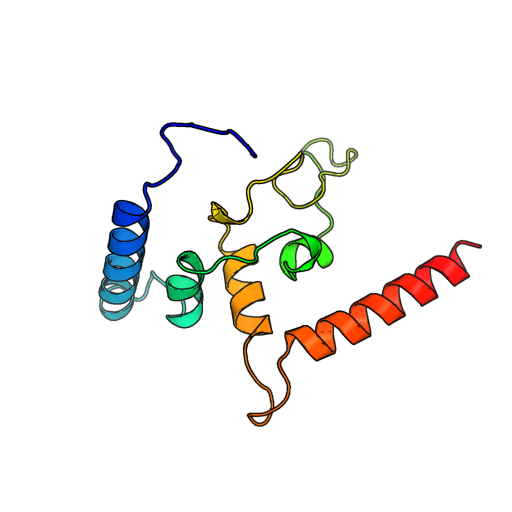 1.00 91.69 94 ILE A O 1
ATOM 705 N N . GLY A 1 95 ? -2.350 -9.145 0.034 1.00 92.25 95 GLY A N 1
ATOM 706 C CA . GLY A 1 95 ? -1.172 -10.006 0.004 1.00 92.25 95 GLY A CA 1
ATOM 707 C C . GLY A 1 95 ? -0.993 -10.862 1.264 1.00 92.25 95 GLY A C 1
ATOM 708 O O . GLY A 1 95 ? -0.532 -11.999 1.161 1.00 92.25 95 GLY A O 1
ATOM 709 N N . GLN A 1 96 ? -1.369 -10.348 2.436 1.00 91.31 96 GLN A N 1
ATOM 710 C CA . GLN A 1 96 ? -1.287 -11.091 3.699 1.00 91.31 96 GLN A CA 1
ATOM 711 C C . GLN A 1 96 ? -2.429 -12.097 3.887 1.00 91.31 96 GLN A C 1
ATOM 713 O O . GLN A 1 96 ? -2.308 -13.015 4.702 1.00 91.31 96 GLN A O 1
ATOM 718 N N . HIS A 1 97 ? -3.523 -11.965 3.133 1.00 91.81 97 HIS A N 1
ATOM 719 C CA . HIS A 1 97 ? -4.630 -12.910 3.190 1.00 91.81 97 HIS A CA 1
ATOM 720 C C . HIS A 1 97 ? -4.163 -14.314 2.780 1.00 91.81 97 HIS A C 1
ATOM 722 O O . HIS A 1 97 ? -3.475 -14.484 1.771 1.00 91.81 97 HIS A O 1
ATOM 728 N N . LYS A 1 98 ? -4.525 -15.332 3.569 1.00 92.81 98 LYS A N 1
ATOM 729 C CA . LYS A 1 98 ? -4.120 -16.722 3.330 1.00 92.81 98 LYS A CA 1
ATOM 730 C C . LYS A 1 98 ? -5.205 -17.485 2.578 1.00 92.81 98 LYS A C 1
ATOM 732 O O . LYS A 1 98 ? -6.269 -17.756 3.130 1.00 92.81 98 LYS A O 1
ATOM 737 N N . LEU A 1 99 ? -4.905 -17.911 1.356 1.00 91.50 99 LEU A N 1
ATOM 738 C CA . LEU A 1 99 ? -5.752 -18.827 0.596 1.00 91.50 99 LEU A CA 1
ATOM 739 C C . LEU A 1 99 ? -5.740 -20.212 1.248 1.00 91.50 99 LEU A C 1
ATOM 741 O O . LEU A 1 99 ? -4.676 -20.732 1.601 1.00 91.50 99 LEU A O 1
ATOM 745 N N . GLY A 1 100 ? -6.931 -20.786 1.445 1.00 90.56 100 GLY A N 1
ATOM 746 C CA . GLY A 1 100 ? -7.098 -22.068 2.138 1.00 90.56 100 GLY A CA 1
ATOM 747 C C . GLY A 1 100 ? -6.524 -22.080 3.563 1.00 90.56 100 GLY A C 1
ATOM 748 O O . GLY A 1 100 ? -6.190 -23.142 4.073 1.00 90.56 100 GLY A O 1
ATOM 749 N N . GLY A 1 101 ? -6.323 -20.907 4.179 1.00 91.31 101 GLY A N 1
ATOM 750 C CA . GLY A 1 101 ? -5.728 -20.759 5.512 1.00 91.31 101 GLY A CA 1
ATOM 751 C C . GLY A 1 101 ? -4.204 -20.921 5.582 1.00 91.31 101 GLY A C 1
ATOM 752 O O . GLY A 1 101 ? -3.619 -20.644 6.630 1.00 91.31 101 GLY A O 1
ATOM 753 N N . VAL A 1 102 ? -3.536 -21.298 4.486 1.00 92.44 102 VAL A N 1
ATOM 754 C CA . VAL A 1 102 ? -2.115 -21.690 4.507 1.00 92.44 102 VAL A CA 1
ATOM 755 C C . VAL A 1 102 ? -1.203 -20.802 3.666 1.00 92.44 102 VAL A C 1
ATOM 757 O O . VAL A 1 102 ? -0.129 -20.431 4.136 1.00 92.44 102 VAL A O 1
ATOM 760 N N . ILE A 1 103 ? -1.611 -20.420 2.453 1.00 94.12 103 ILE A N 1
ATOM 761 C CA . ILE A 1 103 ? -0.720 -19.767 1.483 1.00 94.12 103 ILE A CA 1
ATOM 762 C C 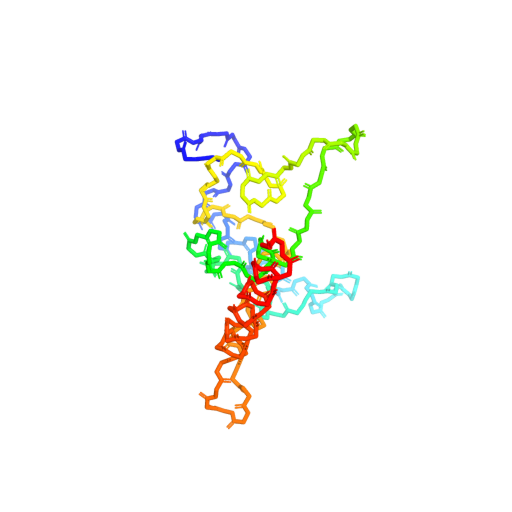. ILE A 1 103 ? -1.072 -18.280 1.388 1.00 94.12 103 ILE A C 1
ATOM 764 O O . ILE A 1 103 ? -2.147 -17.956 0.882 1.00 94.12 103 ILE A O 1
ATOM 768 N N . PRO A 1 104 ? -0.195 -17.354 1.824 1.00 94.75 104 PRO A N 1
ATOM 769 C CA . PRO A 1 104 ? -0.417 -15.927 1.618 1.00 94.75 104 PRO A CA 1
ATOM 770 C C . PRO A 1 104 ? -0.499 -15.593 0.125 1.00 94.75 104 PRO A C 1
ATOM 772 O O . PRO A 1 104 ? 0.355 -16.025 -0.655 1.00 94.75 104 PRO A O 1
ATOM 775 N N . VAL A 1 105 ? -1.463 -14.769 -0.282 1.00 94.94 105 VAL A N 1
ATOM 776 C CA . VAL A 1 105 ? -1.609 -14.304 -1.675 1.00 94.94 105 VAL A CA 1
ATOM 777 C C . VAL A 1 105 ? -0.321 -13.647 -2.185 1.00 94.94 105 VAL A C 1
ATOM 779 O O . VAL A 1 105 ? 0.060 -13.828 -3.342 1.00 94.94 105 VAL A O 1
ATOM 782 N N . ALA A 1 106 ? 0.413 -12.945 -1.318 1.00 94.00 106 ALA A N 1
ATOM 783 C CA . ALA A 1 106 ? 1.697 -12.336 -1.649 1.00 94.00 106 ALA A CA 1
ATOM 784 C C . ALA A 1 106 ? 2.727 -13.362 -2.140 1.00 94.00 106 ALA A C 1
ATOM 786 O O . ALA A 1 106 ? 3.576 -13.021 -2.963 1.00 94.00 106 ALA A O 1
ATOM 787 N N . TRP A 1 107 ? 2.682 -14.608 -1.661 1.00 94.81 107 TRP A N 1
ATOM 788 C CA . TRP A 1 107 ? 3.588 -15.657 -2.125 1.00 94.81 107 TRP A CA 1
ATOM 789 C C . TRP A 1 107 ? 3.320 -15.999 -3.593 1.00 94.81 107 TRP A C 1
ATOM 791 O O . TRP A 1 107 ? 4.238 -15.930 -4.413 1.00 94.81 107 TRP A O 1
ATOM 801 N N . LEU A 1 108 ? 2.053 -16.254 -3.939 1.00 94.44 108 LEU A N 1
ATOM 802 C CA . LEU A 1 108 ? 1.626 -16.530 -5.315 1.00 94.44 108 LEU A CA 1
ATOM 803 C C . LEU A 1 108 ? 1.943 -15.359 -6.244 1.00 94.44 108 LEU A C 1
ATOM 805 O O . LEU A 1 108 ? 2.528 -15.546 -7.312 1.00 94.44 108 LEU A O 1
ATOM 809 N N . TYR A 1 109 ? 1.627 -14.140 -5.804 1.00 95.62 109 TYR A N 1
ATOM 810 C CA . TYR A 1 109 ? 1.951 -12.927 -6.543 1.00 95.62 109 TYR A CA 1
ATOM 811 C C . TYR A 1 109 ? 3.457 -12.813 -6.811 1.00 95.62 109 TYR A C 1
ATOM 813 O O . TYR A 1 109 ? 3.872 -12.555 -7.938 1.00 95.62 109 TYR A O 1
ATOM 821 N N . ASN A 1 110 ? 4.300 -13.027 -5.797 1.00 95.06 110 ASN A N 1
ATOM 822 C CA . ASN A 1 110 ? 5.748 -12.908 -5.952 1.00 95.06 110 ASN A CA 1
ATOM 823 C C . ASN A 1 110 ? 6.333 -13.978 -6.879 1.00 95.06 110 ASN A C 1
ATOM 825 O O . ASN A 1 110 ? 7.249 -13.661 -7.640 1.00 95.06 110 ASN A O 1
ATOM 829 N N . ALA A 1 111 ? 5.817 -15.208 -6.834 1.00 95.38 111 ALA A N 1
ATOM 830 C CA . ALA A 1 111 ? 6.197 -16.265 -7.766 1.00 95.38 111 ALA A CA 1
ATOM 831 C C . ALA A 1 111 ? 5.842 -15.874 -9.209 1.00 95.38 111 ALA A C 1
ATOM 833 O O . ALA A 1 111 ? 6.720 -15.850 -10.072 1.00 95.38 111 ALA A O 1
ATOM 834 N N . SER A 1 112 ? 4.593 -15.461 -9.441 1.00 95.44 112 SER A N 1
ATOM 835 C CA . SER A 1 112 ? 4.116 -15.002 -10.752 1.00 95.44 112 SER A CA 1
ATOM 836 C C . SER A 1 112 ? 4.927 -13.813 -11.281 1.00 95.44 112 SER A C 1
ATOM 838 O O . SER A 1 112 ? 5.440 -13.844 -12.399 1.00 95.44 112 SER A O 1
ATOM 840 N N . TYR A 1 113 ? 5.154 -12.799 -10.443 1.00 95.06 113 TYR A N 1
ATOM 841 C CA . TYR A 1 113 ? 5.932 -11.613 -10.802 1.00 95.06 113 TYR A CA 1
ATOM 842 C C . TYR A 1 113 ? 7.368 -11.953 -11.226 1.00 95.06 113 TYR A C 1
ATOM 844 O O . TYR A 1 113 ? 7.891 -11.375 -12.179 1.00 95.06 113 TYR A O 1
ATOM 852 N N . ARG A 1 114 ? 8.023 -12.895 -10.532 1.00 94.75 114 ARG A N 1
ATOM 853 C CA . ARG A 1 114 ? 9.379 -13.348 -10.881 1.00 94.75 114 ARG A CA 1
ATOM 854 C C . ARG A 1 114 ? 9.403 -14.020 -12.249 1.00 94.75 114 ARG A C 1
ATOM 856 O O . ARG A 1 114 ? 10.243 -13.655 -13.064 1.00 94.75 114 ARG A O 1
ATOM 863 N N . ILE A 1 115 ? 8.460 -14.926 -12.509 1.00 96.19 115 ILE A N 1
ATOM 864 C CA . ILE A 1 115 ? 8.325 -15.597 -13.810 1.00 96.19 115 ILE A CA 1
ATOM 865 C C . ILE A 1 115 ? 8.117 -14.558 -14.916 1.00 96.19 115 ILE A C 1
ATOM 867 O O . ILE A 1 115 ? 8.838 -14.571 -15.911 1.00 96.19 115 ILE A O 1
ATOM 871 N N . GLY A 1 116 ? 7.197 -13.610 -14.712 1.00 93.75 116 GLY A N 1
ATOM 872 C CA . GLY A 1 116 ? 6.928 -12.539 -15.672 1.00 93.75 116 GLY A CA 1
ATOM 873 C C . GLY A 1 116 ? 8.171 -11.710 -16.002 1.00 93.75 116 GLY A C 1
ATOM 874 O O . GLY A 1 116 ? 8.453 -11.464 -17.174 1.00 93.75 116 GLY A O 1
ATOM 875 N N . ARG A 1 117 ? 8.970 -11.340 -14.990 1.00 93.31 117 ARG A N 1
ATOM 876 C CA . ARG A 1 117 ? 10.239 -10.620 -15.198 1.00 93.31 117 ARG A CA 1
ATOM 877 C C . ARG A 1 117 ? 11.260 -11.435 -15.986 1.00 93.31 117 ARG A C 1
ATOM 879 O O . ARG A 1 117 ? 11.914 -10.878 -16.863 1.00 93.31 117 ARG A O 1
ATOM 886 N N . THR A 1 118 ? 11.398 -12.727 -15.693 1.00 94.81 118 THR A N 1
ATOM 887 C CA . THR A 1 118 ? 12.321 -13.610 -16.419 1.00 94.81 118 THR A CA 1
ATOM 888 C C . THR A 1 118 ? 11.914 -13.745 -17.884 1.00 94.81 118 THR A C 1
ATOM 890 O O . THR A 1 118 ? 12.744 -13.546 -18.765 1.00 94.81 118 THR A O 1
ATOM 893 N N . VAL A 1 119 ? 10.633 -13.998 -18.163 1.00 96.06 119 VAL A N 1
ATOM 894 C CA . VAL A 1 119 ? 10.119 -14.105 -19.540 1.00 96.06 119 VAL A CA 1
ATOM 895 C C . VAL A 1 119 ? 10.302 -12.793 -20.309 1.00 96.06 119 VAL A C 1
ATOM 897 O O . VAL A 1 119 ? 10.722 -12.815 -21.464 1.00 96.06 119 VAL A O 1
ATOM 900 N N . ALA A 1 120 ? 10.033 -11.648 -19.676 1.00 92.81 120 ALA A N 1
ATOM 901 C CA . ALA A 1 120 ? 10.253 -10.338 -20.288 1.00 92.81 120 ALA A CA 1
ATOM 902 C C . ALA A 1 120 ? 11.735 -10.090 -20.619 1.00 92.81 120 ALA A C 1
ATOM 904 O O . ALA A 1 120 ? 12.035 -9.586 -21.695 1.00 92.81 120 ALA A O 1
ATOM 905 N N . SER A 1 121 ? 12.653 -10.488 -19.730 1.00 93.62 121 SER A N 1
ATOM 906 C CA . SER A 1 121 ? 14.099 -10.383 -19.965 1.00 93.62 121 SER A CA 1
ATOM 907 C C . SER A 1 121 ? 14.558 -11.227 -21.153 1.00 93.62 121 SER A C 1
ATOM 909 O O . SER A 1 121 ? 15.376 -10.761 -21.938 1.00 93.62 121 SER A O 1
ATOM 911 N N . ILE A 1 122 ? 14.030 -12.448 -21.294 1.00 95.06 122 ILE A N 1
ATOM 912 C CA . ILE A 1 122 ? 14.366 -13.344 -22.411 1.00 95.06 122 ILE A CA 1
ATOM 913 C C . ILE A 1 122 ? 13.867 -12.765 -23.737 1.00 95.06 122 ILE A C 1
ATOM 915 O O . ILE A 1 122 ? 14.582 -12.810 -24.723 1.00 95.06 122 ILE A O 1
ATOM 919 N N . ARG A 1 123 ? 12.658 -12.191 -23.766 1.00 92.31 123 ARG A N 1
ATOM 920 C CA . ARG A 1 123 ? 12.089 -11.564 -24.974 1.00 92.31 123 ARG A CA 1
ATOM 921 C C . ARG A 1 123 ? 12.804 -10.287 -25.421 1.00 92.31 123 ARG A C 1
ATOM 923 O O . ARG A 1 123 ? 12.627 -9.881 -26.562 1.00 92.31 123 ARG A O 1
ATOM 930 N N . ALA A 1 124 ? 13.498 -9.618 -24.505 1.00 85.94 124 ALA A N 1
ATOM 931 C CA . ALA A 1 124 ? 14.226 -8.381 -24.775 1.00 85.94 124 ALA A CA 1
ATOM 932 C C . ALA A 1 124 ? 15.700 -8.613 -25.155 1.00 85.94 124 ALA A C 1
ATOM 934 O O . ALA A 1 124 ? 16.395 -7.639 -25.441 1.00 85.94 124 ALA A O 1
ATOM 935 N N . SER A 1 125 ? 16.165 -9.867 -25.105 1.00 65.94 125 SER A N 1
ATOM 936 C CA . SER A 1 125 ? 17.488 -10.302 -25.577 1.00 65.94 125 SER A CA 1
ATOM 937 C C . SER A 1 125 ? 17.389 -10.784 -27.019 1.00 65.94 125 SER A C 1
ATOM 939 O O . SER A 1 125 ? 18.361 -10.555 -27.767 1.00 65.94 125 SER A O 1
#

pLDDT: mean 93.73, std 3.36, range [65.94, 98.5]